Protein AF-A0A2A5XCR0-F1 (afdb_monomer_lite)

Sequence (30 aa):
MGKGDKKTKRGKIIKGTNGARRRRKKKVSR

Secondary structure (DSSP, 8-state):
--TT-TTSHHHHHHT---BTTBPPPPP---

Foldseek 3Di:
DDCCPCPALNVCVVVVHDDPRRHDDDPPPD

pLDDT: mean 84.0, std 9.15, range [60.16, 93.62]

Structure (mmCIF, N/CA/C/O backbone):
data_AF-A0A2A5XCR0-F1
#
_entry.id   AF-A0A2A5XCR0-F1
#
loop_
_atom_site.group_PDB
_atom_site.id
_atom_site.type_symbol
_atom_site.label_atom_id
_atom_site.label_alt_id
_atom_site.label_comp_id
_atom_site.label_asym_id
_atom_site.label_entity_id
_atom_site.label_seq_id
_atom_site.pdbx_PDB_ins_code
_atom_site.Cartn_x
_atom_site.Cartn_y
_atom_site.Cartn_z
_atom_site.occupancy
_atom_site.B_iso_or_equiv
_atom_site.auth_seq_id
_atom_site.auth_comp_id
_atom_site.auth_asym_id
_atom_site.auth_atom_id
_atom_site.pdbx_PDB_model_num
ATOM 1 N N . MET A 1 1 ? 11.579 -6.325 -1.549 1.00 60.16 1 MET A N 1
ATOM 2 C CA . MET A 1 1 ? 10.353 -5.888 -2.265 1.00 60.16 1 MET A CA 1
ATOM 3 C C . MET A 1 1 ? 10.502 -4.423 -2.670 1.00 60.16 1 MET A C 1
ATOM 5 O O . MET A 1 1 ? 10.762 -3.585 -1.810 1.00 60.16 1 MET A O 1
ATOM 9 N N . GLY A 1 2 ?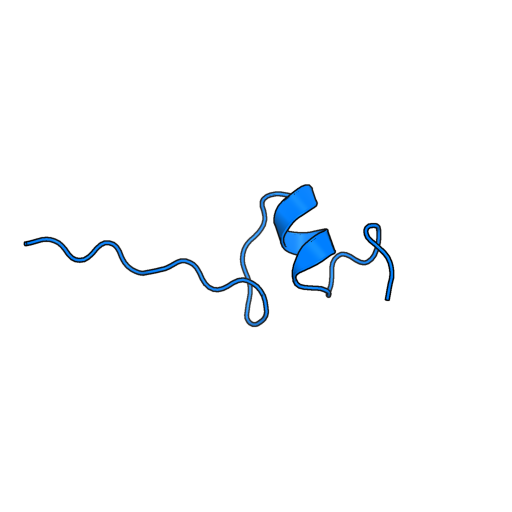 10.437 -4.130 -3.971 1.00 76.88 2 GLY A N 1
ATOM 10 C CA . GLY A 1 2 ? 10.771 -2.820 -4.543 1.00 76.88 2 GLY A CA 1
ATOM 11 C C . GLY A 1 2 ? 9.681 -1.753 -4.394 1.00 76.88 2 GLY A C 1
ATOM 12 O O . GLY A 1 2 ? 8.554 -2.025 -3.985 1.00 76.88 2 GLY A O 1
ATOM 13 N N . LYS A 1 3 ? 10.023 -0.515 -4.765 1.00 75.44 3 LYS A N 1
ATOM 14 C CA . LYS A 1 3 ? 9.135 0.661 -4.720 1.00 75.44 3 LYS A CA 1
ATOM 15 C C . LYS A 1 3 ? 7.877 0.525 -5.603 1.00 75.44 3 LYS A C 1
ATOM 17 O O . LYS A 1 3 ? 6.871 1.154 -5.299 1.00 75.44 3 LYS A O 1
ATOM 22 N N . GLY A 1 4 ? 7.911 -0.323 -6.636 1.00 82.06 4 GLY A N 1
ATOM 23 C CA . GLY A 1 4 ? 6.766 -0.600 -7.516 1.00 82.06 4 GLY A CA 1
ATOM 24 C C . GLY A 1 4 ? 5.721 -1.565 -6.937 1.00 82.06 4 GLY A C 1
ATOM 25 O O . GLY A 1 4 ? 4.601 -1.634 -7.443 1.00 82.06 4 GLY A O 1
ATOM 26 N N . ASP A 1 5 ? 6.039 -2.287 -5.857 1.00 86.62 5 ASP A N 1
ATOM 27 C CA . ASP A 1 5 ? 5.098 -3.236 -5.261 1.00 86.62 5 ASP A CA 1
ATOM 28 C C . ASP A 1 5 ? 4.049 -2.512 -4.401 1.00 86.62 5 ASP A C 1
ATOM 30 O O . ASP A 1 5 ? 4.296 -2.114 -3.255 1.00 86.62 5 ASP A O 1
ATOM 34 N N . LYS A 1 6 ? 2.836 -2.413 -4.954 1.00 87.94 6 LYS A N 1
ATOM 35 C CA . LYS A 1 6 ? 1.643 -1.775 -4.369 1.00 87.94 6 LYS A CA 1
ATOM 36 C C . LYS A 1 6 ? 1.190 -2.405 -3.041 1.00 87.94 6 LYS A C 1
ATOM 38 O O . LYS A 1 6 ? 0.393 -1.798 -2.320 1.00 87.94 6 LYS A O 1
ATOM 43 N N . LYS A 1 7 ? 1.665 -3.608 -2.696 1.00 88.31 7 LYS A N 1
ATOM 44 C CA . LYS A 1 7 ? 1.361 -4.283 -1.425 1.00 88.31 7 LYS A CA 1
ATOM 45 C C . LYS A 1 7 ? 2.350 -3.918 -0.319 1.00 88.31 7 LYS A C 1
ATOM 47 O O . LYS A 1 7 ? 2.081 -4.197 0.849 1.00 88.31 7 LYS A O 1
ATOM 52 N N . THR A 1 8 ? 3.480 -3.287 -0.625 1.00 90.75 8 THR A N 1
ATOM 53 C CA . THR A 1 8 ? 4.440 -2.843 0.399 1.00 90.75 8 THR A CA 1
ATOM 54 C C . THR A 1 8 ? 4.046 -1.503 1.010 1.00 90.75 8 THR A C 1
ATOM 56 O O . THR A 1 8 ? 3.299 -0.720 0.423 1.00 90.75 8 THR A O 1
ATOM 59 N N . LYS A 1 9 ? 4.596 -1.185 2.189 1.00 90.38 9 LYS A N 1
ATOM 60 C CA . LYS A 1 9 ? 4.458 0.154 2.780 1.00 90.38 9 LYS A CA 1
ATOM 61 C C . LYS A 1 9 ? 4.999 1.236 1.835 1.00 90.38 9 LYS A C 1
ATOM 63 O O . LYS A 1 9 ? 4.323 2.238 1.634 1.00 90.38 9 LYS A O 1
ATOM 68 N N . ARG A 1 10 ? 6.167 1.010 1.213 1.00 90.75 10 ARG A N 1
ATOM 69 C CA . ARG A 1 10 ? 6.802 1.958 0.276 1.00 90.75 10 ARG A CA 1
ATOM 70 C C . ARG A 1 10 ? 5.963 2.170 -0.988 1.00 90.75 10 ARG A C 1
ATOM 72 O O . ARG A 1 10 ? 5.696 3.314 -1.331 1.00 90.75 10 ARG A O 1
ATOM 79 N N . GLY A 1 11 ? 5.460 1.104 -1.610 1.00 93.62 11 GLY A N 1
ATOM 80 C CA . GLY A 1 11 ? 4.578 1.230 -2.774 1.00 93.62 11 GLY A CA 1
ATOM 81 C C . GLY A 1 11 ? 3.242 1.899 -2.443 1.00 93.62 11 GLY A C 1
ATOM 82 O O . GLY A 1 11 ? 2.750 2.710 -3.222 1.00 93.62 11 GLY A O 1
ATOM 83 N N . LYS A 1 12 ? 2.680 1.660 -1.249 1.00 92.06 12 LYS A N 1
ATOM 84 C CA . LYS A 1 12 ? 1.483 2.379 -0.775 1.00 92.06 12 LYS A CA 1
ATOM 85 C C . LYS A 1 12 ? 1.737 3.864 -0.500 1.00 92.06 12 LYS A C 1
ATOM 87 O O . LYS A 1 12 ? 0.816 4.655 -0.682 1.00 92.06 12 LYS A O 1
ATOM 92 N N . ILE A 1 13 ? 2.944 4.240 -0.062 1.00 90.62 13 ILE A N 1
ATOM 93 C CA . ILE A 1 13 ? 3.349 5.648 0.101 1.00 90.62 13 ILE A CA 1
ATOM 94 C C . ILE A 1 13 ? 3.404 6.329 -1.266 1.00 90.62 13 ILE A C 1
ATOM 96 O O . ILE A 1 13 ? 2.751 7.349 -1.440 1.00 90.62 13 ILE A O 1
ATOM 100 N N . ILE A 1 14 ? 4.101 5.724 -2.232 1.00 91.75 14 ILE A N 1
ATOM 101 C CA . ILE A 1 14 ? 4.265 6.273 -3.587 1.00 91.75 14 ILE A CA 1
ATOM 102 C C . ILE A 1 14 ? 2.916 6.399 -4.301 1.00 91.75 14 ILE A C 1
ATOM 104 O O . ILE A 1 14 ? 2.630 7.426 -4.898 1.00 91.75 14 ILE A O 1
ATOM 108 N N . LYS A 1 15 ? 2.042 5.391 -4.179 1.00 92.25 15 LYS A N 1
ATOM 109 C CA . LYS A 1 1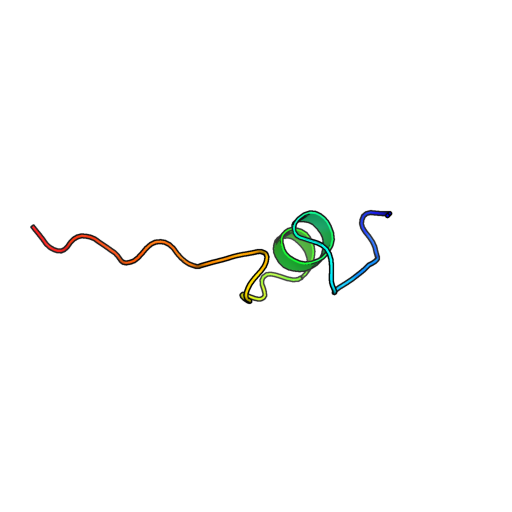5 ? 0.692 5.429 -4.764 1.00 92.25 15 LYS A CA 1
ATOM 110 C C . LYS A 1 15 ? -0.269 6.369 -4.015 1.00 92.25 15 LYS A C 1
ATOM 112 O O . LYS A 1 15 ? -1.401 6.552 -4.441 1.00 92.25 15 LYS A O 1
ATOM 117 N N . GLY A 1 16 ? 0.090 6.867 -2.832 1.00 89.81 16 GLY A N 1
ATOM 118 C CA . GLY A 1 16 ? -0.813 7.677 -2.008 1.00 89.81 16 GLY A CA 1
ATOM 119 C C . GLY A 1 16 ? -1.965 6.906 -1.338 1.00 89.81 16 GLY A C 1
ATOM 120 O O . GLY A 1 16 ? -2.695 7.484 -0.538 1.00 89.81 16 GLY A O 1
ATOM 121 N N . THR A 1 17 ? -2.084 5.588 -1.524 1.00 91.56 17 THR A N 1
ATOM 122 C CA . THR A 1 17 ? -3.167 4.758 -0.945 1.00 91.56 17 THR A CA 1
ATOM 123 C C . THR A 1 17 ? -2.895 4.284 0.488 1.00 91.56 17 THR A C 1
ATOM 125 O O . THR A 1 17 ? -1.743 4.060 0.855 1.00 91.56 17 THR A O 1
ATOM 128 N N . ASN A 1 18 ? -3.938 4.049 1.289 1.00 90.69 18 ASN A N 1
ATOM 129 C CA . ASN A 1 18 ? -3.820 3.464 2.634 1.00 90.69 18 ASN A CA 1
ATOM 130 C C . ASN A 1 18 ? -3.968 1.926 2.618 1.00 90.69 18 ASN A C 1
ATOM 132 O O . ASN A 1 18 ? -4.246 1.299 1.593 1.00 90.69 18 ASN A O 1
ATOM 136 N N . GLY A 1 19 ? -3.725 1.283 3.758 1.00 89.62 19 GLY A N 1
ATOM 137 C CA . GLY A 1 19 ? -4.015 -0.140 3.974 1.00 89.62 19 GLY A CA 1
ATOM 138 C C . GLY A 1 19 ? -3.354 -0.670 5.241 1.00 89.62 19 GLY A C 1
ATOM 139 O O . GLY A 1 19 ? -2.697 0.092 5.943 1.00 89.62 19 GLY A O 1
ATOM 140 N N . ALA A 1 20 ? -3.447 -1.977 5.503 1.00 87.12 20 ALA A N 1
ATOM 141 C CA . ALA A 1 20 ? -2.868 -2.591 6.708 1.00 87.12 20 ALA A CA 1
ATOM 142 C C . ALA A 1 20 ? -1.386 -2.210 6.926 1.00 87.12 20 ALA A C 1
ATOM 144 O O . ALA A 1 20 ? -0.989 -1.813 8.016 1.00 87.12 20 ALA A O 1
ATOM 145 N N . ARG A 1 21 ? -0.584 -2.214 5.850 1.00 89.69 21 ARG A N 1
ATOM 146 C CA . ARG A 1 21 ? 0.845 -1.835 5.878 1.00 89.69 21 ARG A CA 1
ATOM 147 C C . ARG A 1 21 ? 1.123 -0.320 5.828 1.00 89.69 21 ARG A C 1
ATOM 149 O O . ARG A 1 21 ? 2.256 0.089 6.071 1.00 89.69 21 ARG A O 1
ATOM 156 N N . ARG A 1 22 ? 0.129 0.524 5.518 1.00 89.69 22 ARG A N 1
ATOM 157 C CA . ARG A 1 22 ? 0.200 2.002 5.574 1.00 89.69 22 ARG A CA 1
ATOM 158 C C . ARG A 1 22 ? -1.072 2.530 6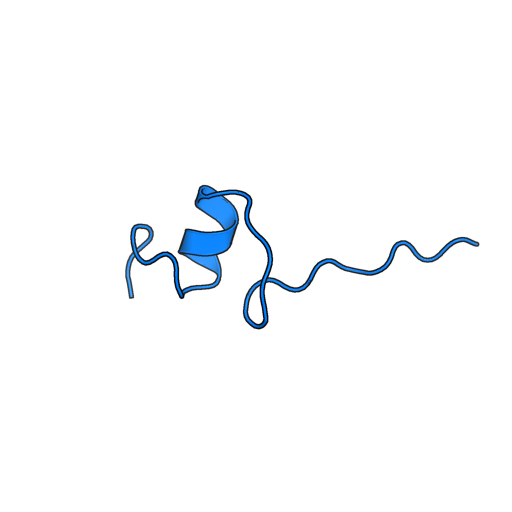.23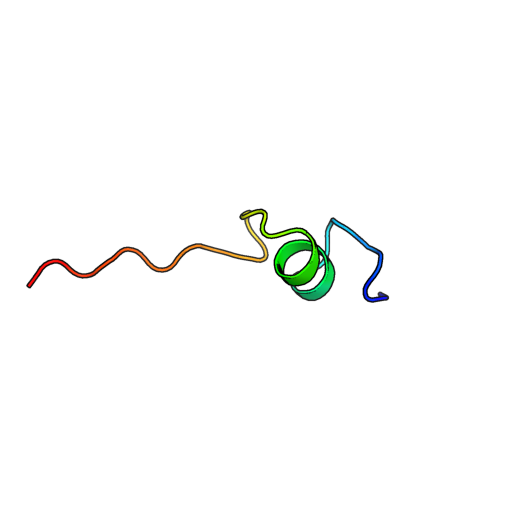8 1.00 89.69 22 ARG A C 1
ATOM 160 O O . ARG A 1 22 ? -2.001 2.982 5.565 1.00 89.69 22 ARG A O 1
ATOM 167 N N . ARG A 1 23 ? -1.126 2.399 7.564 1.00 86.94 23 ARG A N 1
ATOM 168 C CA . ARG A 1 23 ? -2.264 2.844 8.373 1.00 86.94 23 ARG A CA 1
ATOM 169 C C . ARG A 1 23 ? -2.259 4.368 8.459 1.00 86.94 23 ARG A C 1
ATOM 171 O O . ARG A 1 23 ? -1.219 4.972 8.724 1.00 86.94 23 ARG A O 1
ATOM 178 N N . ARG A 1 24 ? -3.418 4.991 8.254 1.00 84.75 24 ARG A N 1
ATOM 179 C CA . ARG A 1 24 ? -3.585 6.427 8.486 1.00 84.75 24 ARG A CA 1
ATOM 180 C C . ARG A 1 24 ? -3.626 6.644 9.999 1.00 84.75 24 A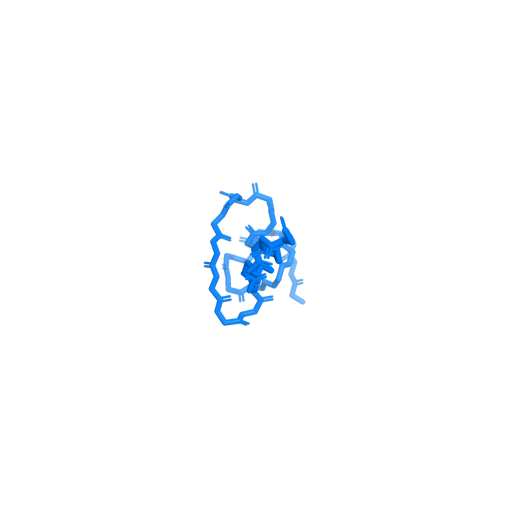RG A C 1
ATOM 182 O O . ARG A 1 24 ? -4.401 5.981 10.690 1.00 84.75 24 ARG A O 1
ATOM 189 N N . LYS A 1 25 ? -2.765 7.518 10.527 1.00 79.62 25 LYS A N 1
ATOM 190 C CA . LYS A 1 25 ? -2.879 7.932 11.931 1.00 79.62 25 LYS A CA 1
ATOM 191 C C . LYS A 1 25 ? -4.228 8.644 12.081 1.00 79.62 25 LYS A C 1
ATOM 193 O O . LYS A 1 25 ? -4.547 9.509 11.263 1.00 79.62 25 LYS A O 1
ATOM 198 N N . LYS A 1 26 ? -5.041 8.233 13.062 1.00 75.31 26 LYS A N 1
ATOM 199 C CA . LYS A 1 26 ? -6.261 8.972 13.413 1.00 75.31 26 LYS A CA 1
ATOM 200 C C . LYS A 1 26 ? -5.809 10.362 13.865 1.00 75.31 26 LYS A C 1
ATOM 202 O O . LYS A 1 26 ? -4.848 10.454 14.629 1.00 75.31 26 LYS A O 1
ATOM 207 N N . LYS A 1 27 ? -6.433 11.423 13.345 1.00 73.06 27 LYS A N 1
ATOM 208 C C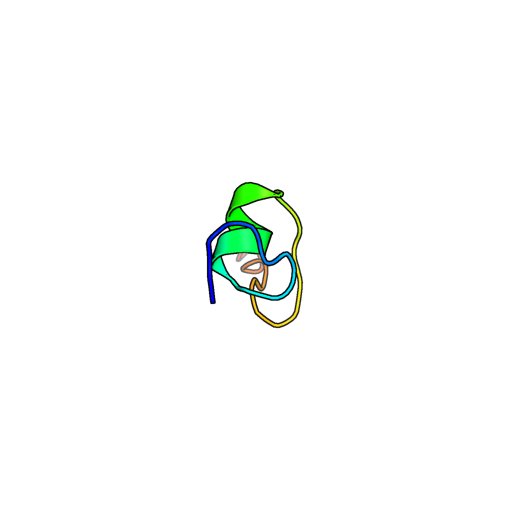A . LYS A 1 27 ? -6.216 12.763 13.897 1.00 73.06 27 LYS A CA 1
ATOM 209 C C . LYS A 1 27 ? -6.705 12.694 15.340 1.00 73.06 27 LYS A C 1
ATOM 211 O O . LYS A 1 27 ? -7.859 12.343 15.561 1.00 73.06 27 LYS A O 1
ATOM 216 N N . VAL A 1 28 ? -5.813 12.934 16.293 1.00 71.19 28 VAL A N 1
ATOM 217 C CA . VAL A 1 28 ? -6.227 13.187 17.670 1.00 71.19 28 VAL A CA 1
ATOM 218 C C . VAL A 1 28 ? -6.863 14.569 17.622 1.00 71.19 28 VAL A C 1
ATOM 220 O O . VAL A 1 28 ? -6.152 15.557 17.461 1.00 71.19 28 VAL A O 1
ATOM 223 N N . SER A 1 29 ? -8.192 14.624 17.617 1.00 68.31 29 SER A N 1
ATOM 224 C CA . SER A 1 29 ? -8.917 15.852 17.927 1.00 68.31 29 SER A CA 1
ATOM 225 C C . SER A 1 29 ? -8.717 16.090 19.420 1.00 68.31 29 SER A C 1
ATOM 227 O O . SER A 1 29 ? -9.296 15.368 20.232 1.00 68.31 29 SER A O 1
ATOM 229 N N . ARG A 1 30 ? -7.792 16.988 19.758 1.00 63.06 30 ARG A N 1
ATOM 230 C CA . ARG A 1 30 ? -7.803 17.660 21.056 1.00 63.06 30 ARG A CA 1
ATOM 231 C C . ARG A 1 30 ? -8.788 18.810 20.981 1.00 63.06 30 ARG A C 1
ATOM 233 O O . ARG A 1 30 ? -8.847 19.413 19.885 1.00 63.06 30 ARG A O 1
#

Radius of gyration: 11.06 Å; chains: 1; bounding box: 20×24×29 Å